Protein AF-A0A962LQM1-F1 (afdb_monomer)

Radius of gyration: 17.79 Å; Cα contacts (8 Å, |Δi|>4): 10; chains: 1; bounding box: 47×32×47 Å

Solvent-accessible surface area (backbone atoms only — not comparable to full-atom values): 4401 Å² total; per-residue (Å²): 139,88,83,78,88,77,78,79,64,82,72,77,78,47,74,70,52,53,51,50,49,52,51,37,52,73,72,61,72,63,58,70,69,62,51,54,54,51,37,71,72,62,46,56,64,54,59,50,51,52,52,51,51,52,51,51,53,53,52,51,50,50,52,53,50,52,50,62,76,76,104

Mean predicted aligned error: 14.1 Å

Secondary structure (DSSP, 8-state):
----------PPPPHHHHHHHHHHHHTT---HHHHHHHHHHH-HHHHHHHHHHHHHHHHHHHHHHHHHHH-

Structure (mmCIF, N/CA/C/O backbone):
data_AF-A0A962LQM1-F1
#
_entry.id   AF-A0A962LQM1-F1
#
loop_
_atom_site.group_PDB
_atom_site.id
_atom_site.type_symbol
_atom_site.label_atom_id
_atom_site.label_alt_id
_atom_site.label_comp_id
_atom_site.label_asym_id
_atom_site.label_entity_id
_atom_site.label_seq_id
_atom_site.pdbx_PDB_ins_code
_atom_site.Cartn_x
_atom_site.Cartn_y
_atom_site.Cartn_z
_atom_site.occupancy
_atom_site.B_iso_or_equiv
_atom_site.auth_seq_id
_atom_site.auth_comp_id
_atom_site.auth_asym_id
_atom_site.auth_atom_id
_atom_site.pdbx_PDB_model_num
ATOM 1 N N . MET A 1 1 ? 31.430 -25.486 -28.896 1.00 51.16 1 MET A N 1
ATOM 2 C CA . MET A 1 1 ? 30.990 -24.848 -27.642 1.00 51.16 1 MET A CA 1
ATOM 3 C C . MET A 1 1 ? 29.523 -24.542 -27.847 1.00 51.16 1 MET A C 1
ATOM 5 O O . MET A 1 1 ? 29.216 -23.541 -28.474 1.00 51.16 1 MET A O 1
ATOM 9 N N . ASP A 1 2 ? 28.660 -25.480 -27.480 1.00 49.69 2 ASP A N 1
ATOM 10 C CA . ASP A 1 2 ? 27.214 -25.357 -27.644 1.00 49.69 2 ASP A CA 1
ATOM 11 C C . ASP A 1 2 ? 26.635 -25.030 -26.264 1.00 49.69 2 ASP A C 1
ATOM 13 O O . ASP A 1 2 ? 26.803 -25.824 -25.338 1.00 49.69 2 ASP A O 1
ATOM 17 N N . ASN A 1 3 ? 26.062 -23.837 -26.093 1.00 57.84 3 ASN A N 1
ATOM 18 C CA . ASN A 1 3 ? 24.971 -23.625 -25.144 1.00 57.84 3 ASN A CA 1
ATOM 19 C C . ASN A 1 3 ? 24.140 -22.403 -25.593 1.00 57.84 3 ASN A C 1
ATOM 21 O O . ASN A 1 3 ? 24.722 -21.334 -25.801 1.00 57.84 3 ASN A O 1
ATOM 25 N N . PRO A 1 4 ? 22.816 -22.563 -25.755 1.00 54.81 4 PRO A N 1
ATOM 26 C CA . PRO A 1 4 ? 21.971 -21.721 -26.591 1.00 54.81 4 PRO A CA 1
ATOM 27 C C . PRO A 1 4 ? 21.329 -20.565 -25.817 1.00 54.81 4 PRO A C 1
ATOM 29 O O . PRO A 1 4 ? 21.185 -20.612 -24.597 1.00 54.81 4 PRO A O 1
ATOM 32 N N . ASP A 1 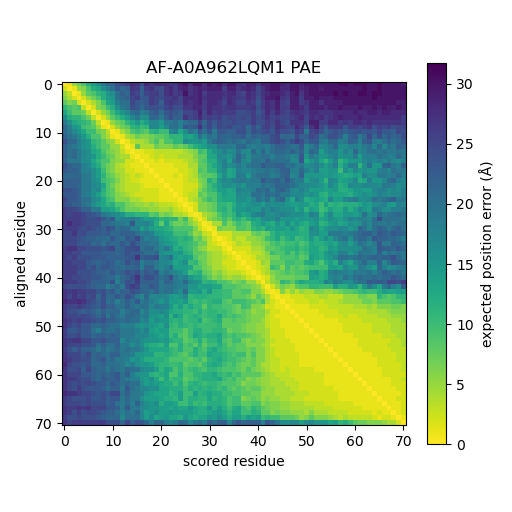5 ? 20.933 -19.541 -26.569 1.00 58.06 5 ASP A N 1
ATOM 33 C CA . ASP A 1 5 ? 19.728 -18.728 -26.386 1.00 58.06 5 ASP A CA 1
ATOM 34 C C . ASP A 1 5 ? 19.089 -18.744 -24.984 1.00 58.06 5 ASP A C 1
ATOM 36 O O . ASP A 1 5 ? 18.183 -19.525 -24.690 1.00 58.06 5 ASP A O 1
ATOM 40 N N . THR A 1 6 ? 19.454 -17.782 -24.140 1.00 53.72 6 THR A N 1
ATOM 41 C CA . THR A 1 6 ? 18.488 -17.238 -23.173 1.00 53.72 6 THR A CA 1
ATOM 42 C C . THR A 1 6 ? 18.057 -15.869 -23.648 1.00 53.72 6 THR A C 1
ATOM 44 O O . THR A 1 6 ? 18.448 -14.833 -23.120 1.00 53.72 6 THR A O 1
ATOM 47 N N . ASP A 1 7 ? 17.233 -15.914 -24.689 1.00 50.25 7 ASP A N 1
ATOM 48 C CA . ASP A 1 7 ? 16.159 -14.967 -24.935 1.00 50.25 7 ASP A CA 1
ATOM 49 C C . ASP A 1 7 ? 15.367 -14.850 -23.615 1.00 50.25 7 ASP A C 1
ATOM 51 O O . ASP A 1 7 ? 14.547 -15.709 -23.274 1.00 50.25 7 ASP A O 1
ATOM 55 N N . GLU A 1 8 ? 15.726 -13.875 -22.771 1.00 51.19 8 GLU A N 1
ATOM 56 C CA . GLU A 1 8 ? 15.147 -13.685 -21.440 1.00 51.19 8 GLU A CA 1
ATOM 57 C C . GLU A 1 8 ? 13.748 -13.083 -21.599 1.00 51.19 8 GLU A C 1
ATOM 59 O O . GLU A 1 8 ? 13.471 -11.908 -21.353 1.00 51.19 8 GLU A O 1
ATOM 64 N N . LYS A 1 9 ? 12.843 -13.935 -22.079 1.00 52.44 9 LYS A N 1
ATOM 65 C CA . LYS A 1 9 ? 11.412 -13.700 -22.158 1.00 52.44 9 LYS A CA 1
ATOM 66 C C . LYS A 1 9 ? 10.968 -13.130 -20.808 1.00 52.44 9 LYS A C 1
ATOM 68 O O . LYS A 1 9 ? 11.363 -13.693 -19.784 1.00 52.44 9 LYS A O 1
ATOM 73 N N . PRO A 1 10 ? 10.171 -12.044 -20.775 1.00 50.94 10 PRO A N 1
ATOM 74 C CA . PRO A 1 10 ? 9.684 -11.442 -19.543 1.00 50.94 10 PRO A CA 1
ATOM 75 C C . PRO A 1 10 ? 9.195 -12.501 -18.565 1.00 50.94 10 PRO A C 1
ATOM 77 O O . PRO A 1 10 ? 8.116 -13.062 -18.754 1.00 50.94 10 PRO A O 1
ATOM 80 N N . ARG A 1 11 ? 9.994 -12.815 -17.540 1.00 61.78 11 ARG A N 1
ATOM 81 C CA . ARG A 1 11 ? 9.540 -13.729 -16.499 1.00 61.78 11 ARG A CA 1
ATOM 82 C C . ARG A 1 11 ? 8.332 -13.056 -15.840 1.00 61.78 11 ARG A C 1
ATOM 84 O O . ARG A 1 11 ? 8.443 -11.886 -15.462 1.00 61.78 11 ARG A O 1
ATOM 91 N N . PRO A 1 12 ? 7.165 -13.720 -15.786 1.00 61.59 12 PRO A N 1
ATOM 92 C CA . PRO A 1 12 ? 5.986 -13.131 -15.173 1.00 61.59 12 PRO A CA 1
ATOM 93 C C . PRO A 1 12 ? 6.328 -12.797 -13.722 1.00 61.59 12 PRO A C 1
ATOM 95 O O . PRO A 1 12 ? 6.828 -13.656 -12.995 1.00 61.59 12 PRO A O 1
ATOM 98 N N . LEU A 1 13 ? 6.104 -11.539 -13.335 1.00 59.81 13 LEU A N 1
ATOM 99 C CA . LEU A 1 13 ? 6.403 -11.050 -11.992 1.00 59.81 13 LEU A CA 1
ATOM 100 C C . LEU A 1 13 ? 5.705 -11.945 -10.970 1.00 59.81 13 LEU A C 1
ATOM 102 O O . LEU A 1 13 ? 4.479 -12.081 -10.974 1.00 59.81 13 LEU A O 1
ATOM 106 N N . SER A 1 14 ? 6.495 -12.573 -10.104 1.00 77.31 14 SER A N 1
ATOM 107 C CA . SER A 1 14 ? 5.952 -13.441 -9.065 1.00 77.31 14 SER A CA 1
ATOM 108 C C . SER A 1 14 ? 5.181 -12.604 -8.039 1.00 77.31 14 SER A C 1
ATOM 110 O O . SER A 1 14 ? 5.526 -11.452 -7.780 1.00 77.31 14 SER A O 1
ATOM 112 N N . PHE A 1 15 ? 4.165 -13.174 -7.384 1.00 76.62 15 PHE A N 1
ATOM 113 C CA . PHE A 1 15 ? 3.377 -12.481 -6.346 1.00 76.62 15 PHE A CA 1
ATOM 114 C C . PHE A 1 15 ? 4.248 -11.833 -5.256 1.00 76.62 15 PHE A C 1
ATOM 116 O O . PHE A 1 15 ? 3.943 -10.751 -4.758 1.00 76.62 15 PHE A O 1
ATOM 123 N N . ARG A 1 16 ? 5.369 -12.476 -4.910 1.00 76.06 16 ARG A N 1
ATOM 124 C CA . ARG A 1 16 ? 6.340 -11.964 -3.927 1.00 76.06 16 ARG A CA 1
ATOM 125 C C . ARG A 1 16 ? 7.080 -10.725 -4.432 1.00 76.06 16 ARG A C 1
ATOM 127 O O . ARG A 1 16 ? 7.426 -9.849 -3.648 1.00 76.06 16 ARG A O 1
ATOM 134 N N . GLU A 1 17 ? 7.299 -10.665 -5.736 1.00 73.75 17 GLU A N 1
ATOM 135 C CA . GLU A 1 17 ? 7.971 -9.581 -6.447 1.00 73.75 17 GLU A CA 1
ATOM 136 C C . GLU A 1 17 ? 7.050 -8.367 -6.571 1.00 73.75 17 GLU A C 1
ATOM 138 O O . GLU A 1 17 ? 7.458 -7.239 -6.322 1.00 73.75 17 GLU A O 1
ATOM 143 N N . VAL A 1 18 ? 5.760 -8.597 -6.828 1.00 77.19 18 VAL A N 1
ATOM 144 C CA . VAL A 1 18 ? 4.738 -7.542 -6.784 1.00 77.19 18 VAL A CA 1
ATOM 145 C C . VAL A 1 18 ? 4.633 -6.945 -5.377 1.00 77.19 18 VAL A C 1
ATOM 147 O O . VAL A 1 18 ? 4.590 -5.725 -5.228 1.00 77.19 18 VAL A O 1
ATOM 150 N N . LEU A 1 19 ? 4.667 -7.775 -4.329 1.00 77.50 19 LEU A N 1
ATOM 151 C CA . LEU A 1 19 ? 4.627 -7.296 -2.945 1.00 77.50 19 LEU A CA 1
ATOM 152 C C . LEU A 1 19 ? 5.874 -6.475 -2.573 1.00 77.50 19 LEU A C 1
ATOM 154 O O . LEU A 1 19 ? 5.746 -5.409 -1.970 1.00 77.50 19 LEU A O 1
ATOM 158 N N . SER A 1 20 ? 7.072 -6.928 -2.956 1.00 74.06 20 SER A N 1
ATOM 159 C CA . SER A 1 20 ? 8.310 -6.180 -2.701 1.00 74.06 20 SER A CA 1
ATOM 160 C C . SER A 1 20 ? 8.348 -4.858 -3.472 1.00 74.06 20 SER A C 1
ATOM 162 O O . SER A 1 20 ? 8.786 -3.847 -2.925 1.00 74.06 20 SER A O 1
ATOM 164 N N . ILE A 1 21 ? 7.812 -4.827 -4.696 1.00 68.81 21 ILE A N 1
ATOM 165 C CA . ILE A 1 21 ? 7.644 -3.615 -5.505 1.00 68.81 21 ILE A CA 1
ATOM 166 C C . ILE A 1 21 ? 6.695 -2.621 -4.835 1.00 68.81 21 ILE A C 1
ATOM 168 O O . ILE A 1 21 ? 7.001 -1.428 -4.790 1.00 68.81 21 ILE A O 1
ATOM 172 N N . ILE A 1 22 ? 5.563 -3.090 -4.308 1.00 70.88 22 ILE A N 1
ATOM 173 C CA . ILE A 1 22 ? 4.582 -2.244 -3.623 1.00 70.88 22 ILE A CA 1
ATOM 174 C C . ILE A 1 22 ? 5.192 -1.643 -2.350 1.00 70.88 22 ILE A C 1
ATOM 176 O O . ILE A 1 22 ? 5.100 -0.433 -2.147 1.00 70.88 22 ILE A O 1
ATOM 180 N N . ILE A 1 23 ? 5.889 -2.446 -1.539 1.00 72.38 23 ILE A N 1
ATOM 181 C CA . ILE A 1 23 ? 6.552 -1.977 -0.311 1.00 72.38 23 ILE A CA 1
ATOM 182 C C . ILE A 1 23 ? 7.694 -1.005 -0.643 1.00 72.38 23 ILE A C 1
ATOM 184 O O . ILE A 1 23 ? 7.756 0.087 -0.083 1.00 72.38 23 ILE A O 1
ATOM 188 N N . ALA A 1 24 ? 8.566 -1.336 -1.600 1.00 72.69 24 ALA A N 1
ATOM 189 C CA . ALA A 1 24 ? 9.646 -0.446 -2.034 1.00 72.69 24 ALA A CA 1
ATOM 190 C C . ALA A 1 24 ? 9.114 0.852 -2.669 1.00 72.69 24 ALA A C 1
ATOM 192 O O . ALA A 1 24 ? 9.725 1.914 -2.534 1.00 72.69 24 ALA A O 1
ATOM 193 N N . GLY A 1 25 ? 7.962 0.779 -3.342 1.00 66.06 25 GLY A N 1
ATOM 194 C CA . GLY A 1 25 ? 7.222 1.927 -3.855 1.00 66.06 25 GLY A CA 1
ATOM 195 C C . GLY A 1 25 ? 6.640 2.800 -2.743 1.00 66.06 25 GLY A C 1
ATOM 196 O O . GLY A 1 25 ? 6.718 4.022 -2.848 1.00 66.06 25 GLY A O 1
ATOM 197 N N . HIS A 1 26 ? 6.131 2.193 -1.669 1.00 70.44 26 HIS A N 1
ATOM 198 C CA . HIS A 1 26 ? 5.596 2.890 -0.498 1.00 70.44 26 HIS A CA 1
ATOM 199 C C .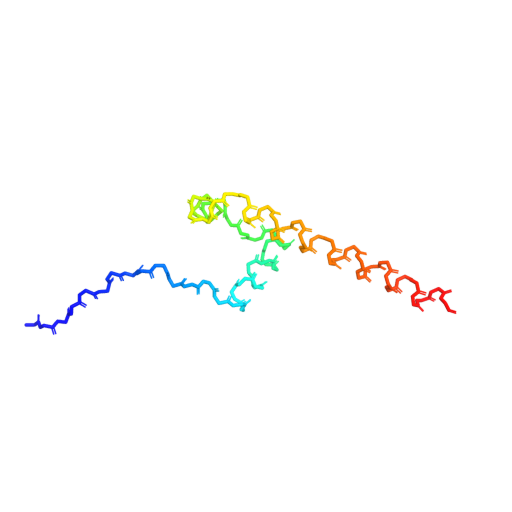 HIS A 1 26 ? 6.690 3.586 0.328 1.00 70.44 26 HIS A C 1
ATOM 201 O O . HIS A 1 26 ? 6.486 4.702 0.791 1.00 70.44 26 HIS A O 1
ATOM 207 N N . ILE A 1 27 ? 7.878 2.979 0.435 1.00 73.12 27 ILE A N 1
ATOM 208 C CA . ILE A 1 27 ? 9.063 3.590 1.073 1.00 73.12 27 ILE A CA 1
ATOM 209 C C . ILE A 1 27 ? 9.734 4.622 0.131 1.00 73.12 27 ILE A C 1
ATOM 211 O O . ILE A 1 27 ? 10.584 5.401 0.546 1.00 73.12 27 ILE A O 1
ATOM 215 N N . GLY A 1 28 ? 9.349 4.677 -1.151 1.00 61.75 28 GLY A N 1
ATOM 216 C CA . GLY A 1 28 ? 9.870 5.653 -2.118 1.00 61.75 28 GLY A CA 1
ATOM 217 C C . GLY A 1 28 ? 11.268 5.336 -2.670 1.00 61.75 28 GLY A C 1
ATOM 218 O O . GLY A 1 28 ? 11.863 6.170 -3.347 1.00 61.75 28 GLY A O 1
ATOM 219 N N . VAL A 1 29 ? 11.786 4.125 -2.445 1.00 52.84 29 VAL A N 1
ATOM 220 C CA . VAL A 1 29 ? 13.174 3.717 -2.767 1.00 52.84 29 VAL A CA 1
ATOM 221 C C . VAL A 1 29 ? 13.361 3.354 -4.251 1.00 52.84 29 VAL A C 1
ATOM 223 O O . VAL A 1 29 ? 14.481 3.161 -4.728 1.00 52.84 29 VAL A O 1
ATOM 226 N N . ARG A 1 30 ? 12.277 3.287 -5.038 1.00 56.97 30 ARG A N 1
ATOM 227 C CA . ARG A 1 30 ? 12.344 2.833 -6.437 1.00 56.97 30 ARG A CA 1
ATOM 228 C C . ARG A 1 30 ? 12.688 3.969 -7.414 1.00 56.97 30 ARG A C 1
ATOM 230 O O . ARG A 1 30 ? 11.895 4.894 -7.618 1.00 56.97 30 ARG A O 1
ATOM 237 N N . LYS A 1 31 ? 13.870 3.864 -8.044 1.00 55.62 31 LYS A N 1
ATOM 238 C CA . LYS A 1 31 ? 14.419 4.801 -9.049 1.00 55.62 31 LYS A CA 1
ATOM 239 C C . LYS A 1 31 ? 13.495 4.969 -10.265 1.00 55.62 31 LYS A C 1
ATOM 241 O O . LYS A 1 31 ? 12.871 4.021 -10.736 1.00 55.62 31 LYS A O 1
ATOM 246 N N . ARG A 1 32 ? 13.468 6.188 -10.818 1.00 57.06 32 ARG A N 1
ATOM 247 C CA . ARG A 1 32 ? 12.587 6.608 -11.926 1.00 57.06 32 ARG A CA 1
ATOM 248 C C . ARG A 1 32 ? 12.743 5.768 -13.204 1.00 57.06 32 ARG A C 1
ATOM 250 O O . ARG A 1 32 ? 11.740 5.557 -13.872 1.00 57.06 32 ARG A O 1
ATOM 257 N N . SER A 1 33 ? 13.939 5.254 -13.524 1.00 58.34 33 SER A N 1
ATOM 258 C CA . SER A 1 33 ? 14.151 4.468 -14.757 1.00 58.34 33 SER A CA 1
ATOM 259 C C . SER A 1 33 ? 13.420 3.122 -14.743 1.00 58.34 33 SER A C 1
ATOM 261 O O . SER A 1 33 ? 12.814 2.761 -15.744 1.00 58.34 33 SER A O 1
ATOM 263 N N . GLN A 1 34 ? 13.366 2.440 -13.593 1.00 59.56 34 GLN A N 1
ATOM 264 C CA . GLN A 1 34 ? 12.615 1.185 -13.447 1.00 59.56 34 GLN A CA 1
ATOM 265 C C . GLN A 1 34 ? 11.101 1.396 -13.556 1.00 59.56 34 GLN A C 1
ATOM 267 O O . GLN A 1 34 ? 10.388 0.505 -13.996 1.00 59.56 34 GLN A O 1
ATOM 272 N N . ARG A 1 35 ? 10.594 2.587 -13.194 1.00 59.59 35 ARG A N 1
ATOM 273 C CA . ARG A 1 35 ? 9.174 2.904 -13.399 1.00 59.59 35 ARG A CA 1
ATOM 274 C C . ARG A 1 35 ? 8.845 3.009 -14.883 1.00 59.59 35 ARG A C 1
ATOM 276 O O . ARG A 1 35 ? 7.826 2.480 -15.291 1.00 59.59 35 ARG A O 1
ATOM 283 N N . VAL A 1 36 ? 9.674 3.690 -15.676 1.00 62.81 36 VAL A N 1
ATOM 284 C CA . VAL A 1 36 ? 9.407 3.899 -17.113 1.00 62.81 36 VAL A CA 1
ATOM 285 C C . VAL A 1 36 ? 9.381 2.568 -17.866 1.00 62.81 36 VAL A C 1
ATOM 287 O O . VAL A 1 36 ? 8.490 2.360 -18.683 1.00 62.81 36 VAL A O 1
ATOM 290 N N . GLU A 1 37 ? 10.294 1.657 -17.537 1.00 64.44 37 GLU A N 1
ATOM 291 C CA . GLU A 1 37 ? 10.342 0.313 -18.121 1.00 64.44 37 GLU A CA 1
ATOM 292 C C . GLU A 1 37 ? 9.107 -0.524 -17.747 1.00 64.44 37 GLU A C 1
ATOM 294 O O . GLU A 1 37 ? 8.452 -1.083 -18.627 1.00 64.44 37 GLU A O 1
ATOM 299 N N . ASP A 1 38 ? 8.699 -0.512 -16.471 1.00 59.47 38 ASP A N 1
ATOM 300 C CA . ASP A 1 38 ? 7.459 -1.162 -16.029 1.00 59.47 38 ASP A CA 1
ATOM 301 C C . ASP A 1 38 ? 6.219 -0.543 -16.713 1.00 59.47 38 ASP A C 1
ATOM 303 O O . ASP A 1 38 ? 5.325 -1.264 -17.161 1.00 59.47 38 ASP A O 1
ATOM 307 N N . PHE A 1 39 ? 6.169 0.791 -16.848 1.00 61.97 39 PHE A N 1
ATOM 308 C CA . PHE A 1 39 ? 5.075 1.527 -17.501 1.00 61.97 39 PHE A CA 1
ATOM 309 C C . PHE A 1 39 ? 4.943 1.202 -18.990 1.00 61.97 39 PHE A C 1
ATOM 311 O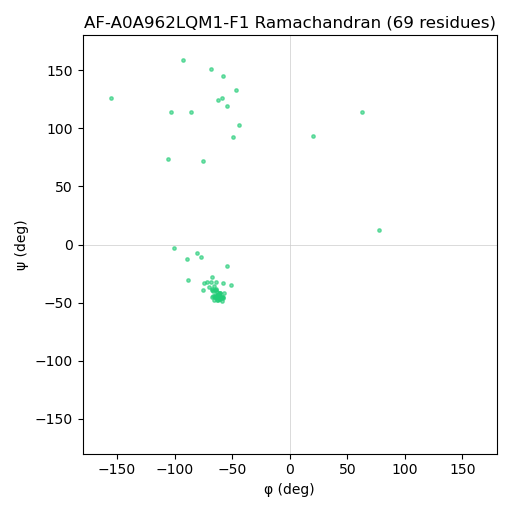 O . PHE A 1 39 ? 3.819 1.081 -19.482 1.00 61.97 39 PHE A O 1
ATOM 318 N N . GLN A 1 40 ? 6.062 1.050 -19.701 1.00 65.31 40 GLN A N 1
ATOM 319 C CA . GLN A 1 40 ? 6.044 0.656 -21.109 1.00 65.31 40 GLN A CA 1
ATOM 320 C C . GLN A 1 40 ? 5.644 -0.809 -21.302 1.00 65.31 40 GLN A C 1
ATOM 322 O O . GLN A 1 40 ? 5.001 -1.139 -22.294 1.00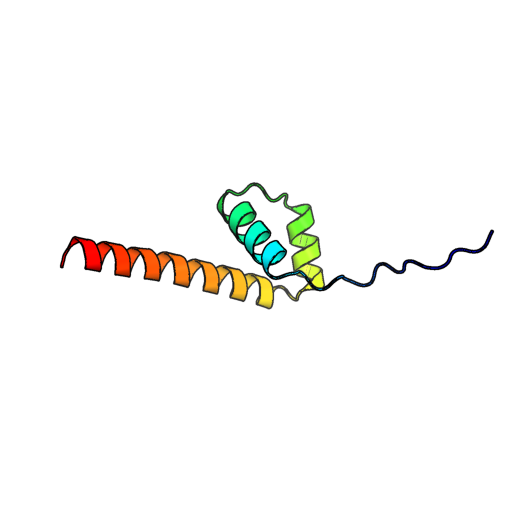 65.31 40 GLN A O 1
ATOM 327 N N . ARG A 1 41 ? 5.982 -1.684 -20.351 1.00 62.03 41 ARG A N 1
ATOM 328 C CA . ARG A 1 41 ? 5.796 -3.134 -20.484 1.00 62.03 41 ARG A CA 1
ATOM 329 C C . ARG A 1 41 ? 4.430 -3.637 -20.011 1.00 62.03 41 ARG A C 1
ATOM 331 O O . ARG A 1 41 ? 3.939 -4.620 -20.553 1.00 62.03 41 ARG A O 1
ATOM 338 N N . ALA A 1 42 ? 3.804 -2.982 -19.028 1.00 59.06 42 ALA A N 1
ATOM 339 C CA . ALA A 1 42 ? 2.550 -3.446 -18.417 1.00 59.06 42 ALA A CA 1
ATOM 340 C C . ALA A 1 42 ? 1.274 -2.735 -18.913 1.00 59.06 42 ALA A C 1
ATOM 342 O O . ALA A 1 42 ? 0.176 -3.126 -18.516 1.00 59.06 42 ALA A O 1
ATOM 343 N N . ASN A 1 43 ? 1.393 -1.731 -19.793 1.00 63.31 43 ASN A N 1
ATOM 344 C CA . ASN A 1 43 ? 0.339 -0.758 -20.105 1.00 63.31 43 ASN A CA 1
ATOM 345 C C . ASN A 1 43 ? -0.006 0.057 -18.838 1.00 63.31 43 ASN A C 1
ATOM 347 O O . ASN A 1 43 ? -0.492 -0.483 -17.846 1.00 63.31 43 ASN A O 1
ATOM 351 N N . GLY A 1 44 ? 0.271 1.367 -18.825 1.00 63.44 44 GLY A N 1
ATOM 352 C CA . GLY A 1 44 ? 0.283 2.179 -17.591 1.00 63.44 44 GLY A CA 1
ATOM 353 C C . GLY A 1 44 ? -0.987 2.145 -16.725 1.00 63.44 44 GLY A C 1
ATOM 354 O O . GLY A 1 44 ? -0.923 2.427 -15.527 1.00 63.44 44 GLY A O 1
ATOM 355 N N . LEU A 1 45 ? -2.114 1.717 -17.296 1.00 76.00 45 LEU A N 1
ATOM 356 C CA . LEU A 1 45 ? -3.361 1.446 -16.589 1.00 76.00 45 LEU A CA 1
ATOM 357 C C . LEU A 1 45 ? -3.236 0.344 -15.520 1.00 76.00 45 LEU A C 1
ATOM 359 O O . LEU A 1 45 ? -3.759 0.517 -14.423 1.00 76.00 45 LEU A O 1
ATOM 363 N N . HIS A 1 46 ? -2.524 -0.758 -15.781 1.00 71.50 46 HIS A N 1
ATOM 364 C CA . HIS A 1 46 ? -2.396 -1.853 -14.806 1.00 71.50 46 HIS A CA 1
ATOM 365 C C . HIS A 1 46 ? -1.636 -1.421 -13.553 1.00 71.50 46 HIS A C 1
ATOM 367 O O . HIS A 1 46 ? -2.016 -1.772 -12.438 1.00 71.50 46 HIS A O 1
ATOM 373 N N . ILE A 1 47 ? -0.590 -0.614 -13.730 1.00 71.81 47 ILE A N 1
ATOM 374 C CA . ILE A 1 47 ? 0.200 -0.078 -12.617 1.00 71.81 47 ILE A CA 1
ATOM 375 C C . ILE A 1 47 ? -0.643 0.892 -11.791 1.00 71.81 47 ILE A C 1
ATOM 377 O O . ILE A 1 47 ? -0.594 0.859 -10.562 1.00 71.81 47 ILE A O 1
ATOM 381 N N . PHE A 1 48 ? -1.452 1.723 -12.452 1.00 77.44 48 PHE A N 1
ATOM 382 C CA . PHE A 1 48 ? -2.375 2.621 -11.768 1.00 77.44 48 PHE A CA 1
ATOM 383 C C . PHE A 1 48 ? -3.432 1.850 -10.968 1.00 77.44 48 PHE A C 1
ATOM 385 O O . PHE A 1 48 ? -3.642 2.155 -9.797 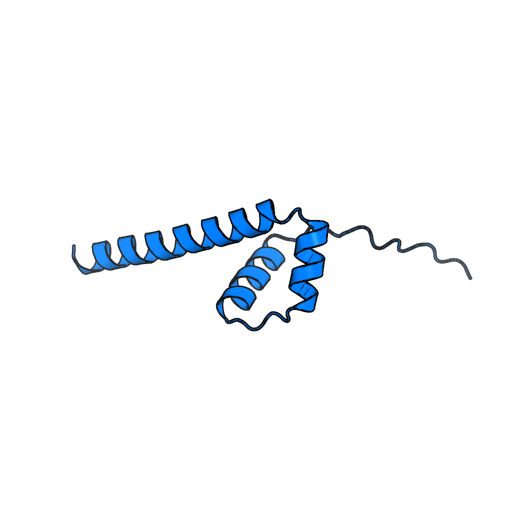1.00 77.44 48 PHE A O 1
ATOM 392 N N . ILE A 1 49 ? -4.036 0.810 -11.554 1.00 80.06 49 ILE A N 1
ATOM 393 C CA . ILE A 1 49 ? -5.007 -0.054 -10.866 1.00 80.06 49 ILE A CA 1
ATOM 394 C C . ILE A 1 49 ? -4.358 -0.751 -9.665 1.00 80.06 49 ILE A C 1
ATOM 396 O O . ILE A 1 49 ? -4.946 -0.763 -8.584 1.00 80.06 49 ILE A O 1
ATOM 400 N N . ALA A 1 50 ? -3.142 -1.285 -9.810 1.00 78.50 50 ALA A N 1
ATOM 401 C CA . ALA A 1 50 ? -2.421 -1.925 -8.711 1.00 78.50 50 ALA A CA 1
ATOM 402 C C . ALA A 1 50 ? -2.136 -0.940 -7.562 1.00 78.50 50 ALA A C 1
ATOM 404 O O . ALA A 1 50 ? -2.370 -1.261 -6.396 1.00 78.50 50 ALA A O 1
ATOM 405 N N . ALA A 1 51 ? -1.698 0.282 -7.882 1.00 78.50 51 ALA A N 1
ATOM 406 C CA . ALA A 1 51 ? -1.449 1.327 -6.891 1.00 78.50 51 ALA A CA 1
ATOM 407 C C . ALA A 1 51 ? -2.740 1.801 -6.200 1.00 78.50 51 ALA A C 1
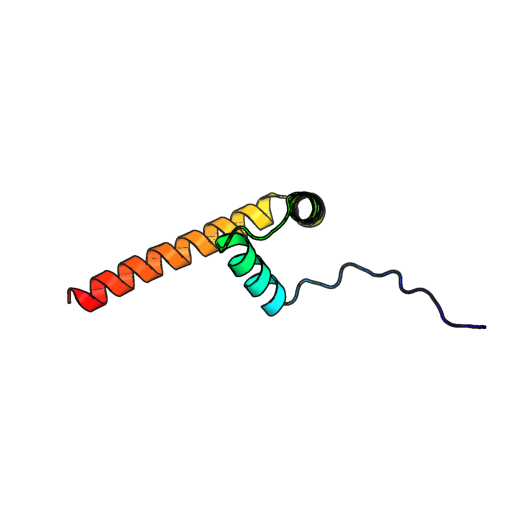ATOM 409 O O . ALA A 1 51 ? -2.768 1.926 -4.976 1.00 78.50 51 ALA A O 1
ATOM 410 N N . ALA A 1 52 ? -3.815 2.019 -6.962 1.00 82.75 52 ALA A N 1
ATOM 411 C CA . ALA A 1 52 ? -5.121 2.400 -6.430 1.00 82.75 52 ALA A CA 1
ATOM 412 C C . ALA A 1 52 ? -5.693 1.310 -5.512 1.00 82.75 52 ALA A C 1
ATOM 414 O O . ALA A 1 52 ? -6.166 1.604 -4.417 1.00 82.75 52 ALA A O 1
ATOM 415 N N . THR A 1 53 ? -5.579 0.044 -5.920 1.00 84.88 53 THR A N 1
ATOM 416 C CA . THR A 1 53 ? -6.010 -1.111 -5.119 1.00 84.88 53 THR A CA 1
ATOM 417 C C . THR A 1 53 ? -5.236 -1.183 -3.806 1.00 84.88 53 THR A C 1
ATOM 419 O O . THR A 1 53 ? -5.842 -1.305 -2.743 1.00 84.88 53 THR A O 1
ATOM 422 N N . TYR A 1 54 ? -3.907 -1.041 -3.853 1.00 81.81 54 TYR A N 1
ATOM 423 C CA . TYR A 1 54 ? -3.081 -0.993 -2.647 1.00 81.81 54 TYR A CA 1
ATOM 424 C C . TYR A 1 54 ? -3.509 0.141 -1.707 1.00 81.81 54 TYR A C 1
ATOM 426 O O . TYR A 1 54 ? -3.687 -0.081 -0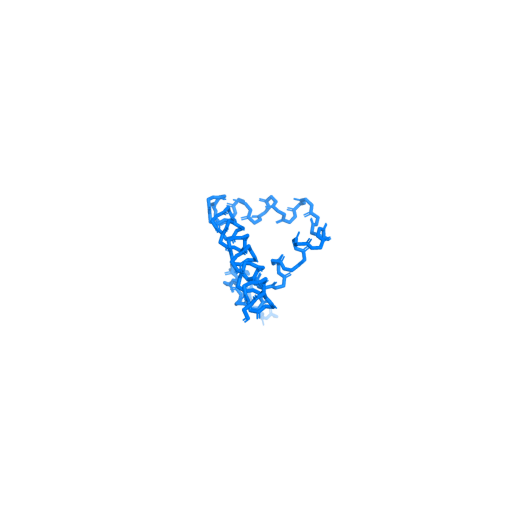.512 1.00 81.81 54 TYR A O 1
ATOM 434 N N . PHE A 1 55 ? -3.735 1.339 -2.247 1.00 85.44 55 PHE A N 1
ATOM 435 C CA . PHE A 1 55 ? -4.175 2.484 -1.455 1.00 85.44 55 PHE A CA 1
ATOM 436 C C . PHE A 1 55 ? -5.520 2.229 -0.758 1.00 85.44 55 PHE A C 1
ATOM 438 O O . PHE A 1 55 ? -5.644 2.483 0.440 1.00 85.44 55 PHE A O 1
ATOM 445 N N . ILE A 1 56 ? -6.499 1.662 -1.471 1.00 92.50 56 ILE A N 1
ATOM 446 C CA . ILE A 1 56 ? -7.806 1.298 -0.905 1.00 92.50 56 ILE A CA 1
ATOM 447 C C . ILE A 1 56 ? -7.643 0.302 0.250 1.00 92.50 56 ILE A C 1
ATOM 449 O O . ILE A 1 56 ? -8.245 0.496 1.305 1.00 92.50 56 ILE A O 1
ATOM 453 N N . ILE A 1 57 ? -6.806 -0.728 0.087 1.00 93.00 57 ILE A N 1
ATOM 454 C CA . ILE A 1 57 ? -6.549 -1.731 1.134 1.00 93.00 57 ILE A CA 1
ATOM 455 C C . ILE A 1 57 ? -5.995 -1.072 2.402 1.00 93.00 57 ILE A C 1
ATOM 457 O O . ILE A 1 57 ? -6.466 -1.369 3.499 1.00 93.00 57 ILE A O 1
ATOM 461 N N . ILE A 1 58 ? -5.035 -0.153 2.264 1.00 88.75 58 ILE A N 1
ATOM 462 C CA . ILE A 1 58 ? -4.449 0.560 3.405 1.00 88.75 58 ILE A CA 1
ATOM 463 C C . ILE A 1 58 ? -5.502 1.410 4.125 1.00 88.75 58 ILE A C 1
ATOM 465 O O . ILE A 1 58 ? -5.624 1.322 5.346 1.00 88.75 58 ILE A O 1
ATOM 469 N N . VAL A 1 59 ? -6.297 2.191 3.386 1.00 94.06 59 VAL A N 1
ATOM 470 C CA . VAL A 1 59 ? -7.350 3.038 3.973 1.00 94.06 59 VAL A CA 1
ATOM 471 C C . VAL A 1 59 ? -8.387 2.193 4.711 1.00 94.06 59 VAL A C 1
ATOM 473 O O . VAL A 1 59 ? -8.719 2.497 5.856 1.00 94.06 59 VAL A O 1
ATOM 476 N N . LEU A 1 60 ? -8.864 1.106 4.098 1.00 96.00 60 LEU A N 1
ATOM 477 C CA . LEU A 1 60 ? -9.803 0.186 4.742 1.00 96.00 60 LEU A CA 1
ATOM 47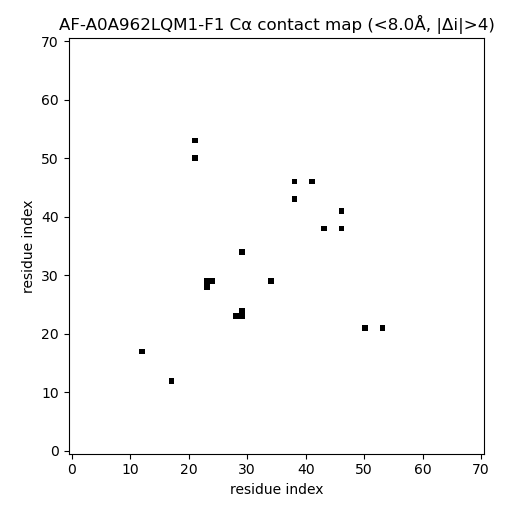8 C C . LEU A 1 60 ? -9.204 -0.440 6.003 1.00 96.00 60 LEU A C 1
ATOM 480 O O . LEU A 1 60 ? -9.887 -0.513 7.022 1.00 96.00 60 LEU A O 1
ATOM 484 N N . GLY A 1 61 ? -7.929 -0.835 5.962 1.00 94.25 61 GLY A N 1
ATOM 485 C CA . GLY A 1 61 ? -7.211 -1.353 7.124 1.00 94.25 61 GLY A CA 1
ATOM 486 C C . GLY A 1 61 ? -7.196 -0.360 8.286 1.00 94.25 61 GLY A C 1
ATOM 487 O O . GLY A 1 61 ? -7.507 -0.736 9.414 1.00 94.25 61 GLY A O 1
ATOM 488 N N . VAL A 1 62 ? -6.920 0.919 8.012 1.00 95.31 62 VAL A N 1
ATOM 489 C CA . VAL A 1 62 ? -6.947 1.979 9.033 1.00 95.31 62 VAL A CA 1
ATOM 490 C C . VAL A 1 62 ? -8.358 2.185 9.584 1.00 95.31 62 VAL A C 1
ATOM 492 O O . VAL A 1 62 ? -8.527 2.248 10.797 1.00 95.31 62 VAL A O 1
ATOM 495 N N . VAL A 1 63 ? -9.384 2.239 8.730 1.00 96.38 63 VAL A N 1
ATOM 496 C CA . VAL A 1 63 ? -10.782 2.398 9.172 1.00 96.38 63 VAL A CA 1
ATOM 497 C C . VAL A 1 63 ? -11.215 1.240 10.073 1.00 96.38 63 VAL A C 1
ATOM 499 O O . VAL A 1 63 ? -11.807 1.469 11.127 1.00 96.38 63 VAL A O 1
ATOM 502 N N . VAL A 1 64 ? -10.902 0.000 9.687 1.00 96.62 64 VAL A N 1
ATOM 503 C CA . VAL A 1 64 ? -11.208 -1.195 10.486 1.00 96.62 64 VAL A CA 1
ATOM 504 C C . VAL A 1 64 ? -10.457 -1.170 11.813 1.00 96.62 64 VAL A C 1
ATOM 506 O O . VAL A 1 64 ? -11.059 -1.449 12.846 1.00 96.62 64 VAL A O 1
ATOM 509 N N . LEU A 1 65 ? -9.176 -0.796 11.803 1.00 92.88 65 LEU A N 1
ATOM 510 C CA . LEU A 1 65 ? -8.364 -0.699 13.012 1.00 92.88 65 LEU A CA 1
ATOM 511 C C . LE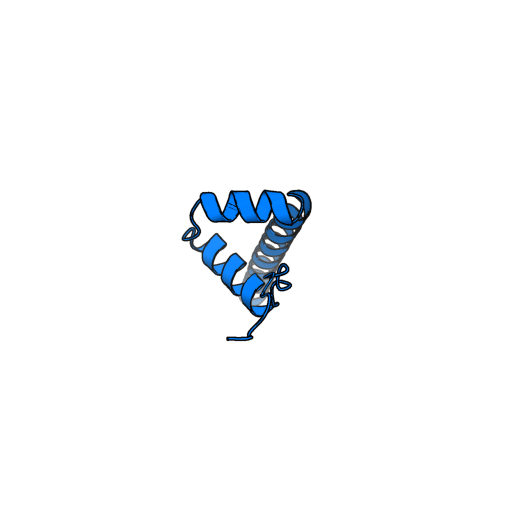U A 1 65 ? -8.919 0.345 13.985 1.00 92.88 65 LEU A C 1
ATOM 513 O O . LEU A 1 65 ? -9.086 0.050 15.164 1.00 92.88 65 LEU A O 1
ATOM 517 N N . VAL A 1 66 ? -9.246 1.544 13.494 1.00 96.56 66 VAL A N 1
ATOM 518 C CA . VAL A 1 66 ? -9.858 2.599 14.314 1.00 96.56 66 VAL A CA 1
ATOM 519 C C . VAL A 1 66 ? -11.170 2.098 14.897 1.00 96.56 66 VAL A C 1
ATOM 521 O O . VAL A 1 66 ? -11.356 2.174 16.106 1.00 96.56 66 VAL A O 1
ATOM 524 N N . ARG A 1 67 ? -12.038 1.510 14.064 1.00 96.12 67 ARG A N 1
ATOM 525 C CA . ARG A 1 67 ? -13.316 0.957 14.519 1.00 96.12 67 ARG A CA 1
ATOM 526 C C . ARG A 1 67 ? -13.129 -0.095 15.608 1.00 96.12 67 ARG A C 1
ATOM 528 O O . ARG A 1 67 ? -13.890 -0.083 16.563 1.00 96.12 67 ARG A O 1
ATOM 535 N N . TYR A 1 68 ? -12.142 -0.977 15.466 1.00 95.31 68 TYR A N 1
ATOM 536 C CA . TYR A 1 68 ? -11.826 -2.007 16.454 1.00 95.31 68 TYR A CA 1
ATOM 537 C C . TYR A 1 68 ? -11.368 -1.415 17.792 1.00 95.31 68 TYR A C 1
ATOM 539 O O . TYR A 1 68 ? -11.737 -1.933 18.835 1.00 95.31 68 TYR A O 1
ATOM 547 N N . ILE A 1 69 ? -10.586 -0.333 17.768 1.00 95.88 69 ILE A N 1
ATOM 548 C CA . ILE A 1 69 ? -10.105 0.337 18.986 1.00 95.88 69 ILE A CA 1
ATOM 549 C C . ILE A 1 69 ? -11.224 1.138 19.669 1.00 95.88 69 ILE A C 1
ATOM 551 O O . ILE A 1 69 ? -11.220 1.279 20.887 1.00 95.88 69 ILE A O 1
ATOM 555 N N . THR A 1 70 ? -12.152 1.704 18.896 1.00 93.38 70 THR A N 1
ATOM 556 C CA . THR A 1 70 ? -13.248 2.542 19.417 1.00 93.38 70 THR A CA 1
ATOM 557 C C . THR A 1 70 ? -14.513 1.773 19.800 1.00 93.38 70 THR A C 1
ATOM 559 O O . THR A 1 70 ? -15.421 2.380 20.365 1.00 93.38 70 THR A O 1
ATOM 562 N N . ALA A 1 71 ? -14.612 0.500 19.413 1.00 75.06 71 ALA A N 1
ATOM 563 C CA . ALA A 1 71 ? -15.718 -0.389 19.768 1.00 75.06 71 ALA A CA 1
ATOM 564 C C . ALA A 1 71 ? -15.505 -0.984 21.164 1.00 75.06 71 ALA A C 1
ATOM 566 O O . ALA A 1 71 ? -16.523 -1.136 21.873 1.00 75.06 71 ALA A O 1
#

Sequence (71 aa):
MDNPDTDEKPRPLSFREVLSIIIAGHIGVRKRSQRVEDFQRANGLHIFIAAATYFIIIVLGVVVLVRYITA

pLDDT: mean 72.18, std 14.62, range [49.69, 96.62]

Nearest PDB structures (foldseek):
  2ckz-assembly1_A  TM=3.783E-01  e=9.288E+00  Saccharomyces cerevisiae

Foldseek 3Di:
DDDDDPPVDPDPQDPVNLVVVLVCVVVVVDDPVVVVVCCVPVPVVVVVVSNVVVVVVVVVVVVVVVVVVVD